Protein AF-A0A7J4QS09-F1 (afdb_monomer)

Mean predicted aligned error: 9.13 Å

Secondary structure (DSSP, 8-state):
--GGGT----------SS----EEEETTEEEEE-TTS-EEEEE-TT-----S--HHHHHHHHHHHT-PPBTTTBSTTS-GGGGT-TTT--TTSSP-TTHHHHHHHHHTT---EEEEEEETTT--TTTEEEE-SSEEEEEEE-

Structure (mmCIF, N/CA/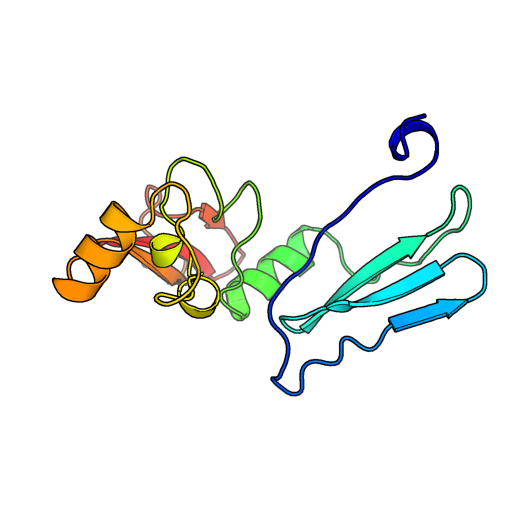C/O backbone):
data_AF-A0A7J4QS09-F1
#
_entry.id   AF-A0A7J4QS09-F1
#
loop_
_atom_site.group_PDB
_atom_site.id
_atom_site.type_symbol
_atom_site.label_atom_id
_atom_site.label_alt_id
_atom_site.label_comp_id
_atom_site.label_asym_id
_atom_site.label_entity_id
_atom_site.label_seq_id
_atom_site.pdbx_PDB_ins_code
_atom_site.Cartn_x
_atom_site.Cartn_y
_atom_site.Cartn_z
_atom_site.occupancy
_atom_site.B_iso_or_equiv
_atom_site.auth_seq_id
_atom_site.auth_comp_id
_atom_site.auth_asym_id
_atom_site.auth_atom_id
_atom_site.pdbx_PDB_model_num
ATOM 1 N N . MET A 1 1 ? 29.506 -13.198 -5.470 1.00 49.03 1 MET A N 1
ATOM 2 C CA . MET A 1 1 ? 29.281 -12.235 -6.564 1.00 49.03 1 MET A CA 1
ATOM 3 C C . MET A 1 1 ? 27.897 -11.675 -6.320 1.00 49.03 1 MET A C 1
ATOM 5 O O . MET A 1 1 ? 26.957 -12.456 -6.298 1.00 49.03 1 MET A O 1
ATOM 9 N N . ASP A 1 2 ? 27.811 -10.403 -5.952 1.00 48.72 2 ASP A N 1
ATOM 10 C CA . ASP A 1 2 ? 26.577 -9.783 -5.465 1.00 48.72 2 ASP A CA 1
ATOM 11 C C . ASP A 1 2 ? 25.901 -9.038 -6.619 1.00 48.72 2 ASP A C 1
ATOM 13 O O . ASP A 1 2 ? 26.536 -8.220 -7.285 1.00 48.72 2 ASP A O 1
ATOM 17 N N . ALA A 1 3 ? 24.632 -9.347 -6.880 1.00 46.09 3 ALA A N 1
ATOM 18 C CA . ALA A 1 3 ? 23.894 -8.762 -7.990 1.00 46.09 3 ALA A CA 1
ATOM 19 C C . ALA A 1 3 ? 23.640 -7.252 -7.806 1.00 46.09 3 ALA A C 1
ATOM 21 O O . ALA A 1 3 ? 23.460 -6.557 -8.807 1.00 46.09 3 ALA A O 1
ATOM 22 N N . THR A 1 4 ? 23.705 -6.730 -6.574 1.00 51.53 4 THR A N 1
ATOM 23 C CA . THR A 1 4 ? 23.575 -5.290 -6.271 1.00 51.53 4 THR A CA 1
ATOM 24 C C . THR A 1 4 ? 24.753 -4.448 -6.765 1.00 51.53 4 THR A C 1
ATOM 26 O O . THR A 1 4 ? 24.612 -3.246 -6.958 1.00 51.53 4 THR A O 1
ATOM 29 N N . GLN A 1 5 ? 25.916 -5.051 -7.042 1.00 57.97 5 GLN A N 1
ATOM 30 C CA . GLN A 1 5 ? 27.084 -4.308 -7.542 1.00 57.97 5 GLN A CA 1
ATOM 31 C C . GLN A 1 5 ? 26.954 -3.878 -9.014 1.00 57.97 5 GLN A C 1
ATOM 33 O O . GLN A 1 5 ? 27.754 -3.070 -9.490 1.00 57.97 5 GLN A O 1
ATOM 38 N N . SER A 1 6 ? 25.944 -4.396 -9.721 1.00 50.19 6 SER A N 1
ATOM 39 C CA . SER A 1 6 ? 25.704 -4.122 -11.143 1.00 50.19 6 SER A CA 1
ATOM 40 C C . SER A 1 6 ? 24.246 -3.784 -11.478 1.00 50.19 6 SER A C 1
ATOM 42 O O . SER A 1 6 ? 23.987 -3.393 -12.613 1.00 50.19 6 SER A O 1
ATOM 44 N N . ASN A 1 7 ? 23.308 -3.937 -10.534 1.00 44.69 7 ASN A N 1
ATOM 45 C CA . ASN A 1 7 ? 21.868 -3.773 -10.750 1.00 44.69 7 ASN A CA 1
ATOM 46 C C . ASN A 1 7 ? 21.203 -3.159 -9.509 1.00 44.69 7 ASN A C 1
ATOM 48 O O . ASN A 1 7 ? 21.517 -3.557 -8.387 1.00 44.69 7 ASN A O 1
ATOM 52 N N . ASP A 1 8 ? 20.233 -2.273 -9.721 1.00 39.66 8 ASP A N 1
ATOM 53 C CA . ASP A 1 8 ? 19.364 -1.738 -8.670 1.00 39.66 8 ASP A CA 1
ATOM 54 C C . ASP A 1 8 ? 18.063 -2.566 -8.567 1.00 39.66 8 ASP A C 1
ATOM 56 O O . ASP A 1 8 ? 17.572 -3.092 -9.568 1.00 39.66 8 ASP A O 1
ATOM 60 N N . PHE A 1 9 ? 17.509 -2.713 -7.356 1.00 39.94 9 PHE A N 1
ATOM 61 C CA . PHE A 1 9 ? 16.389 -3.623 -7.055 1.00 39.94 9 PHE A CA 1
ATOM 62 C C . PHE A 1 9 ? 15.153 -2.888 -6.513 1.00 39.94 9 PHE A C 1
ATOM 64 O O . PHE A 1 9 ? 15.267 -2.070 -5.600 1.00 39.94 9 PHE A O 1
ATOM 71 N N . TYR A 1 10 ? 13.964 -3.251 -7.010 1.00 42.16 10 TYR A N 1
ATOM 72 C CA . TYR A 1 10 ? 12.663 -2.652 -6.658 1.00 42.16 10 TYR A CA 1
ATOM 73 C C . TYR A 1 10 ? 11.558 -3.745 -6.552 1.00 42.16 10 TYR A C 1
ATOM 75 O O . TYR A 1 10 ? 11.767 -4.862 -7.021 1.00 42.16 10 TYR A O 1
ATOM 83 N N . VAL A 1 11 ? 10.410 -3.479 -5.894 1.00 34.88 11 VAL A N 1
ATOM 84 C CA . VAL A 1 11 ? 9.369 -4.490 -5.522 1.00 34.88 11 VAL A CA 1
ATOM 85 C C . VAL A 1 11 ? 7.929 -3.999 -5.810 1.00 34.88 11 VAL A C 1
ATOM 87 O O . VAL A 1 11 ? 7.671 -2.805 -5.668 1.00 34.88 11 VAL A O 1
ATOM 90 N N . GLY A 1 12 ? 6.986 -4.902 -6.164 1.00 40.81 12 GLY A N 1
ATOM 91 C CA . GLY A 1 12 ? 5.545 -4.598 -6.337 1.00 40.81 12 GLY A CA 1
ATOM 92 C C . GLY A 1 12 ? 4.532 -5.753 -6.075 1.00 40.81 12 GLY A C 1
ATOM 93 O O . GLY A 1 12 ? 4.963 -6.903 -6.007 1.00 40.81 12 GLY A O 1
ATOM 94 N N . PHE A 1 13 ? 3.227 -5.455 -5.869 1.00 34.62 13 PHE A N 1
ATOM 95 C CA . PHE A 1 13 ? 2.127 -6.319 -5.312 1.00 34.62 13 PHE A CA 1
ATOM 96 C C . PHE A 1 13 ? 0.709 -6.070 -5.963 1.00 34.62 13 PHE A C 1
ATOM 98 O O . PHE A 1 13 ? 0.725 -5.156 -6.762 1.00 34.62 13 PHE A O 1
ATOM 105 N N . ASN A 1 14 ? -0.351 -6.935 -5.715 1.00 32.25 14 ASN A N 1
ATOM 106 C CA . ASN A 1 14 ? -1.867 -7.186 -5.985 1.00 32.25 14 ASN A CA 1
ATOM 107 C C . ASN A 1 14 ? -2.786 -7.215 -7.331 1.00 32.25 14 ASN A C 1
ATOM 109 O O . ASN A 1 14 ? -3.771 -6.485 -7.366 1.00 32.25 14 ASN A O 1
ATOM 113 N N . HIS A 1 15 ? -2.623 -8.060 -8.400 1.00 40.09 15 HIS A N 1
ATOM 114 C CA . HIS A 1 15 ? -3.357 -8.122 -9.723 1.00 40.09 15 HIS A CA 1
ATOM 115 C C . HIS A 1 15 ? -4.838 -8.525 -9.643 1.00 40.09 15 HIS A C 1
ATOM 117 O O . HIS A 1 15 ? -5.269 -9.241 -8.740 1.00 40.09 15 HIS A O 1
ATOM 123 N N . GLY A 1 16 ? -5.587 -8.201 -10.709 1.00 39.16 16 GLY A N 1
ATOM 124 C CA . GLY A 1 16 ? -6.764 -8.983 -11.088 1.00 39.16 16 GLY A CA 1
ATOM 125 C C . GLY A 1 16 ? -6.390 -10.463 -11.254 1.00 39.16 16 GLY A C 1
ATOM 126 O O . GLY A 1 16 ? -5.464 -10.802 -11.988 1.00 39.16 16 GLY A O 1
ATOM 127 N N . ASN A 1 17 ? -7.088 -11.345 -10.535 1.00 47.62 17 ASN A N 1
ATOM 128 C CA . ASN A 1 17 ? -6.716 -12.754 -10.389 1.00 47.62 17 ASN A CA 1
ATOM 129 C C . ASN A 1 17 ? -7.020 -13.619 -11.630 1.00 47.62 17 ASN A C 1
ATOM 131 O O . ASN A 1 17 ? -7.925 -14.447 -11.608 1.00 47.62 17 ASN A O 1
ATOM 135 N N . GLU A 1 18 ? -6.173 -13.520 -12.648 1.00 47.00 18 GLU A N 1
ATOM 136 C CA . GLU A 1 18 ? -5.670 -14.682 -13.392 1.00 47.00 18 GLU A CA 1
ATOM 137 C C . GLU A 1 18 ? -4.146 -14.534 -13.401 1.00 47.00 18 GLU A C 1
ATOM 139 O O . GLU A 1 18 ? -3.631 -13.709 -14.150 1.00 47.00 18 GLU A O 1
ATOM 144 N N . TYR A 1 19 ? -3.439 -15.228 -12.491 1.00 48.50 19 TYR A N 1
ATOM 145 C CA . TYR A 1 19 ? -2.051 -14.930 -12.077 1.00 48.50 19 TYR A CA 1
ATOM 146 C C . TYR A 1 19 ? -1.018 -14.923 -13.222 1.00 48.50 19 TYR A C 1
ATOM 148 O O . TYR A 1 19 ? -0.220 -15.844 -13.390 1.00 48.50 19 TYR A O 1
ATOM 156 N N . THR A 1 20 ? -0.994 -13.818 -13.958 1.00 50.22 20 THR A N 1
ATOM 157 C CA . THR A 1 20 ? -0.149 -13.583 -15.123 1.00 50.22 20 THR A CA 1
ATOM 158 C C . THR A 1 20 ? 0.232 -12.112 -15.111 1.00 50.22 20 THR A C 1
ATOM 160 O O . THR A 1 20 ? -0.425 -11.269 -15.713 1.00 50.22 20 THR A O 1
ATOM 163 N N . ALA A 1 21 ? 1.305 -11.795 -14.386 1.00 52.72 21 ALA A N 1
ATOM 164 C CA . ALA A 1 21 ? 1.983 -10.526 -14.584 1.00 52.72 21 ALA A CA 1
ATOM 165 C C . ALA A 1 21 ? 2.487 -10.488 -16.027 1.00 52.72 21 ALA A C 1
ATOM 167 O O . ALA A 1 21 ? 3.394 -11.245 -16.384 1.00 52.72 21 ALA A O 1
ATOM 168 N N . THR A 1 22 ? 1.881 -9.651 -16.869 1.00 58.81 22 THR A N 1
ATOM 169 C CA . THR A 1 22 ? 2.412 -9.404 -18.205 1.00 58.81 22 THR A CA 1
ATOM 170 C C . THR A 1 22 ? 3.728 -8.672 -18.039 1.00 58.81 22 THR A C 1
ATOM 172 O O . THR A 1 22 ? 3.755 -7.536 -17.566 1.00 58.81 22 THR A O 1
ATOM 175 N N . TYR A 1 23 ? 4.820 -9.339 -18.404 1.00 68.62 23 TYR A N 1
ATOM 176 C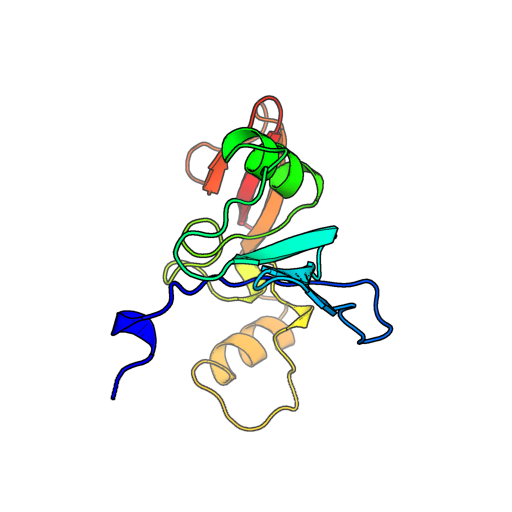 CA . TYR A 1 23 ? 6.117 -8.697 -18.493 1.00 68.62 23 TYR A CA 1
ATOM 177 C C . TYR A 1 23 ? 6.561 -8.612 -19.950 1.00 68.62 23 TYR A C 1
ATOM 179 O O . TYR A 1 23 ? 6.443 -9.574 -20.711 1.00 68.62 23 TYR A O 1
ATOM 187 N N . SER A 1 24 ? 7.091 -7.459 -20.332 1.00 75.62 24 SER A N 1
ATOM 188 C CA . SER A 1 24 ? 7.842 -7.276 -21.568 1.00 75.62 24 SER A CA 1
ATOM 189 C C . SER A 1 24 ? 9.295 -6.985 -21.212 1.00 75.62 24 SER A C 1
ATOM 191 O O . SER A 1 24 ? 9.584 -6.369 -20.186 1.00 75.62 24 SER A O 1
ATOM 193 N N . SER A 1 25 ? 10.229 -7.468 -22.030 1.00 79.75 25 SER A N 1
ATOM 194 C CA . SER A 1 25 ? 11.648 -7.151 -21.886 1.00 79.75 25 SER A CA 1
ATOM 195 C C . SER A 1 25 ? 12.216 -6.835 -23.261 1.00 79.75 25 SER A C 1
ATOM 197 O O . SER A 1 25 ? 12.314 -7.716 -24.114 1.00 79.75 25 SER A O 1
ATOM 199 N N . GLU A 1 26 ? 12.535 -5.566 -23.495 1.00 80.62 26 GLU A N 1
ATOM 200 C CA . GLU A 1 26 ? 13.022 -5.066 -24.779 1.00 80.62 26 GLU A CA 1
ATOM 201 C C . GLU A 1 26 ? 14.050 -3.950 -24.554 1.00 80.62 26 GLU A C 1
ATOM 203 O O . GLU A 1 26 ? 13.908 -3.133 -23.647 1.00 80.62 26 GLU A O 1
ATOM 208 N N . ASN A 1 27 ? 15.114 -3.912 -25.364 1.00 83.94 27 ASN A N 1
ATOM 209 C CA . ASN A 1 27 ? 16.142 -2.858 -25.337 1.00 83.94 27 ASN A CA 1
ATOM 210 C C . ASN A 1 27 ? 16.739 -2.570 -23.936 1.00 83.94 27 ASN A C 1
ATOM 212 O O . ASN A 1 27 ? 17.124 -1.445 -23.616 1.00 83.94 27 ASN A O 1
ATOM 216 N N . GLY A 1 28 ? 16.830 -3.604 -23.092 1.00 81.44 28 GLY A N 1
ATOM 217 C CA . GLY A 1 28 ? 17.357 -3.509 -21.727 1.00 81.44 28 GLY A CA 1
ATOM 218 C C . GLY A 1 28 ? 16.378 -2.946 -20.692 1.00 81.44 28 GLY A C 1
ATOM 219 O O . GLY A 1 28 ? 16.799 -2.693 -19.563 1.00 81.44 28 GLY A O 1
ATOM 220 N N . ILE A 1 29 ? 15.105 -2.756 -21.043 1.00 80.31 29 ILE A N 1
ATOM 221 C CA . ILE A 1 29 ? 14.015 -2.358 -20.144 1.00 80.31 29 ILE A CA 1
ATOM 222 C C . ILE A 1 29 ? 13.120 -3.576 -19.933 1.00 80.31 29 ILE A C 1
ATOM 224 O O . ILE A 1 29 ? 12.654 -4.168 -20.902 1.00 80.31 29 ILE A O 1
ATOM 228 N N . THR A 1 30 ? 12.859 -3.937 -18.679 1.00 83.69 30 THR A N 1
ATOM 229 C CA . THR A 1 30 ? 11.831 -4.916 -18.314 1.00 83.69 30 THR A CA 1
ATOM 230 C C . THR A 1 30 ? 10.697 -4.195 -17.606 1.00 83.69 30 THR A C 1
ATOM 232 O O . THR A 1 30 ? 10.912 -3.627 -16.536 1.00 83.69 30 THR A O 1
ATOM 235 N N . ILE A 1 31 ? 9.506 -4.213 -18.196 1.00 79.81 31 ILE A N 1
ATOM 236 C CA . ILE A 1 31 ? 8.276 -3.723 -17.572 1.00 79.81 31 ILE A CA 1
ATOM 237 C C . ILE A 1 31 ? 7.523 -4.959 -17.115 1.00 79.81 31 ILE A C 1
ATOM 239 O O . ILE A 1 31 ? 7.108 -5.756 -17.948 1.00 79.81 31 ILE A O 1
ATOM 243 N N . GLY A 1 32 ? 7.373 -5.140 -15.810 1.00 79.50 32 GLY A N 1
ATOM 244 C CA . GLY A 1 32 ? 6.370 -6.035 -15.257 1.00 79.50 32 GLY A CA 1
ATOM 245 C C . GLY A 1 32 ? 5.178 -5.192 -14.853 1.00 79.50 32 GLY A C 1
ATOM 246 O O . GLY A 1 32 ? 5.273 -4.475 -13.851 1.00 79.50 32 GLY A O 1
ATOM 247 N N . SER A 1 33 ? 4.067 -5.288 -15.587 1.00 74.50 33 SER A N 1
ATOM 248 C CA . SER A 1 33 ? 2.801 -4.792 -15.060 1.00 74.50 33 SER A CA 1
ATOM 249 C C . SER A 1 33 ? 2.603 -5.476 -13.714 1.00 74.50 33 SER A C 1
ATOM 251 O O . SER A 1 33 ? 2.804 -6.688 -13.560 1.00 74.50 33 SER A O 1
ATOM 253 N N . SER A 1 34 ? 2.411 -4.641 -12.708 1.00 69.56 34 SER A N 1
ATOM 254 C CA . SER A 1 34 ? 2.347 -5.034 -11.325 1.00 69.56 34 SER A CA 1
ATOM 255 C C . SER A 1 34 ? 0.917 -4.962 -10.868 1.00 69.56 34 SER A C 1
ATOM 257 O O . SER A 1 34 ? -0.041 -4.679 -11.587 1.00 69.56 34 SER A O 1
ATOM 259 N N . ILE A 1 35 ? 0.807 -5.336 -9.621 1.00 67.06 35 ILE A N 1
ATOM 260 C CA . ILE A 1 35 ? -0.179 -6.306 -9.302 1.00 67.06 35 ILE A CA 1
ATOM 261 C C . ILE A 1 35 ? -1.415 -5.395 -8.939 1.00 67.06 35 ILE A C 1
ATOM 263 O O . ILE A 1 35 ? -2.362 -5.375 -9.709 1.00 67.06 35 ILE A O 1
ATOM 267 N N . ASP A 1 36 ? -1.373 -4.402 -8.045 1.00 65.00 36 ASP A N 1
ATOM 268 C CA . ASP A 1 36 ? -2.432 -3.435 -7.693 1.00 65.00 36 ASP A CA 1
ATOM 269 C C . ASP A 1 36 ? -2.844 -2.457 -8.824 1.00 65.00 36 ASP A C 1
ATOM 271 O O . ASP A 1 36 ? -3.619 -1.535 -8.578 1.00 65.00 36 ASP A O 1
ATOM 275 N N . GLY A 1 37 ? -2.325 -2.586 -10.049 1.00 68.94 37 GLY A N 1
ATOM 276 C CA . GLY A 1 37 ? -2.553 -1.625 -11.138 1.00 68.94 37 GLY A CA 1
ATOM 277 C C . GLY A 1 37 ? -1.482 -0.534 -11.253 1.00 68.94 37 GLY A C 1
ATOM 278 O O . GLY A 1 37 ? -1.738 0.523 -11.825 1.00 68.94 37 GLY A O 1
ATOM 279 N N . TYR A 1 38 ? -0.282 -0.791 -10.731 1.00 73.50 38 TYR A N 1
ATOM 280 C CA . TYR A 1 38 ? 0.940 -0.046 -11.061 1.00 73.50 38 TYR A CA 1
ATOM 281 C C . TYR A 1 38 ? 1.915 -0.941 -11.826 1.00 73.50 38 TYR A C 1
ATOM 283 O O . TYR A 1 38 ? 1.668 -2.128 -11.965 1.00 73.50 38 TYR A O 1
ATOM 291 N N . GLU A 1 39 ? 3.040 -0.414 -12.306 1.00 76.12 39 GLU A N 1
ATOM 292 C CA . GLU A 1 39 ? 4.055 -1.209 -13.009 1.00 76.12 39 GLU A CA 1
ATOM 293 C C . GLU A 1 39 ? 5.407 -1.141 -12.298 1.00 76.12 39 GLU A C 1
ATOM 295 O O . GLU A 1 39 ? 5.782 -0.111 -11.734 1.00 76.12 39 GLU A O 1
ATOM 300 N N . MET A 1 40 ? 6.158 -2.240 -12.334 1.00 78.19 40 MET A N 1
ATOM 301 C CA . MET A 1 40 ? 7.576 -2.246 -11.994 1.00 78.19 40 MET A CA 1
ATOM 302 C C . MET A 1 40 ? 8.381 -2.149 -13.283 1.00 78.19 40 MET A C 1
ATOM 304 O O . MET A 1 40 ? 8.325 -3.051 -14.117 1.00 78.19 40 MET A O 1
ATOM 308 N N . ILE A 1 41 ? 9.180 -1.092 -13.413 1.00 78.62 41 ILE A N 1
ATOM 309 C CA . ILE A 1 41 ? 10.088 -0.926 -14.545 1.00 78.62 41 ILE A CA 1
ATOM 310 C C . ILE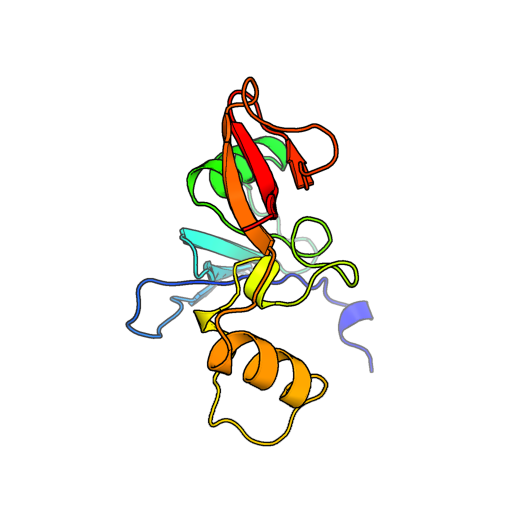 A 1 41 ? 11.531 -1.053 -14.059 1.00 78.62 41 ILE A C 1
ATOM 312 O O . ILE A 1 41 ? 11.982 -0.283 -13.213 1.00 78.62 41 ILE A O 1
ATOM 316 N N . VAL A 1 42 ? 12.256 -2.023 -14.611 1.00 83.00 42 VAL A N 1
ATOM 317 C CA . VAL A 1 42 ? 13.677 -2.270 -14.347 1.00 83.00 42 VAL A CA 1
ATOM 318 C C . VAL A 1 42 ? 14.454 -1.975 -15.623 1.00 83.00 42 VAL A C 1
ATOM 320 O O . VAL A 1 42 ? 14.295 -2.668 -16.627 1.00 83.00 42 VAL A O 1
ATOM 323 N N . ALA A 1 43 ? 15.292 -0.941 -15.595 1.00 82.19 43 ALA A N 1
ATOM 324 C CA . ALA A 1 43 ? 16.108 -0.530 -16.733 1.00 82.19 43 ALA A CA 1
ATOM 325 C C . ALA A 1 43 ? 17.584 -0.879 -16.511 1.00 82.19 43 ALA A C 1
ATOM 327 O O . ALA A 1 43 ? 18.126 -0.710 -15.419 1.00 82.19 43 ALA A O 1
ATOM 328 N N . SER A 1 44 ? 18.245 -1.340 -17.570 1.00 84.19 44 SER A N 1
ATOM 329 C CA . SER A 1 44 ? 19.688 -1.576 -17.580 1.00 84.19 44 SER A CA 1
ATOM 330 C C . SER A 1 44 ? 20.451 -0.270 -17.350 1.00 84.19 44 SER A C 1
ATOM 332 O O . SER A 1 44 ? 20.029 0.799 -17.789 1.00 84.19 44 SER A O 1
ATOM 334 N N . LYS A 1 45 ? 21.604 -0.344 -16.678 1.00 81.50 45 LYS A N 1
ATOM 335 C CA . LYS A 1 45 ? 22.415 0.833 -16.340 1.00 81.50 45 LYS A CA 1
ATOM 336 C C . LYS A 1 45 ? 22.748 1.674 -17.582 1.00 81.50 45 LYS A C 1
ATOM 338 O O . LYS A 1 45 ? 23.432 1.205 -18.485 1.00 81.50 45 LYS A O 1
ATOM 343 N N . GLY A 1 46 ? 22.312 2.935 -17.581 1.00 81.06 46 GLY A N 1
ATOM 344 C CA . GLY A 1 46 ? 22.486 3.873 -18.699 1.00 81.06 46 GLY A CA 1
ATOM 345 C C . GLY A 1 46 ? 21.292 3.958 -19.658 1.00 81.06 46 GLY A C 1
ATOM 346 O O . GLY A 1 46 ? 21.250 4.876 -20.473 1.00 81.06 46 GLY A O 1
ATOM 347 N N . THR A 1 47 ? 20.302 3.072 -19.534 1.00 81.00 47 THR A N 1
ATOM 348 C CA . THR A 1 47 ? 19.030 3.149 -20.261 1.00 81.00 47 THR A CA 1
ATOM 349 C C . THR A 1 47 ? 18.051 4.040 -19.499 1.00 81.00 47 THR A C 1
ATOM 351 O O . THR A 1 47 ? 17.765 3.799 -18.327 1.00 81.00 47 THR A O 1
ATOM 354 N N . SER A 1 48 ? 17.521 5.076 -20.150 1.00 73.12 48 SER A N 1
ATOM 355 C CA . SER A 1 48 ? 16.523 5.971 -19.563 1.00 73.12 48 SER A CA 1
ATOM 356 C C . SER A 1 48 ? 15.099 5.526 -19.893 1.00 73.12 48 SER A C 1
ATOM 358 O O . SER A 1 48 ? 14.744 5.307 -21.049 1.00 73.12 48 SER A O 1
ATOM 360 N N . VAL A 1 49 ? 14.259 5.454 -18.862 1.00 72.06 49 VAL A N 1
ATOM 361 C CA . VAL A 1 49 ? 12.803 5.319 -18.984 1.00 72.06 49 VAL A CA 1
ATOM 362 C C . VAL A 1 49 ? 12.182 6.649 -18.583 1.00 72.06 49 VAL A C 1
ATOM 364 O O . VAL A 1 49 ? 12.558 7.232 -17.564 1.00 72.06 49 VAL A O 1
ATOM 367 N N . LYS A 1 50 ? 11.221 7.138 -19.368 1.00 69.00 50 LYS A N 1
ATOM 368 C CA . LYS A 1 50 ? 10.398 8.279 -18.968 1.00 69.00 50 LYS A CA 1
ATOM 369 C C . LYS A 1 50 ? 9.328 7.779 -17.998 1.00 69.00 50 LYS A C 1
ATOM 371 O O . LYS A 1 50 ? 8.360 7.169 -18.427 1.00 69.00 50 LYS A O 1
ATOM 376 N N . ALA A 1 51 ? 9.519 8.016 -16.703 1.00 66.00 51 ALA A N 1
ATOM 377 C CA . ALA A 1 51 ? 8.460 7.818 -15.720 1.00 66.00 51 ALA A CA 1
ATOM 378 C C . ALA A 1 51 ? 7.423 8.944 -15.860 1.00 66.00 51 ALA A C 1
ATOM 380 O O . ALA A 1 51 ? 7.790 10.121 -15.872 1.00 66.00 51 ALA A O 1
ATOM 381 N N . ASP A 1 52 ? 6.143 8.591 -15.969 1.00 63.91 52 ASP A N 1
ATOM 382 C CA . ASP A 1 52 ? 5.060 9.565 -16.173 1.00 63.91 52 ASP A CA 1
ATOM 383 C C . ASP A 1 52 ? 4.501 10.162 -14.868 1.00 63.91 52 ASP A C 1
ATOM 385 O O . ASP A 1 52 ? 3.694 11.087 -14.917 1.00 63.91 52 ASP A O 1
ATOM 389 N N . ALA A 1 53 ? 4.950 9.672 -13.707 1.00 70.06 53 ALA A N 1
ATOM 390 C CA . ALA A 1 53 ? 4.480 10.079 -12.384 1.00 70.06 53 ALA A CA 1
ATOM 391 C C . ALA A 1 53 ? 5.640 10.271 -11.393 1.00 70.06 53 ALA A C 1
ATOM 393 O O . ALA A 1 53 ? 6.657 9.574 -11.457 1.00 70.06 53 ALA A O 1
ATOM 394 N N . ASN A 1 54 ? 5.473 11.197 -10.446 1.00 80.06 54 ASN A N 1
ATOM 395 C CA . ASN A 1 54 ? 6.379 11.385 -9.311 1.00 80.06 54 ASN A CA 1
ATOM 396 C C . ASN A 1 54 ? 5.851 10.697 -8.032 1.00 80.06 54 ASN A C 1
ATOM 398 O O . ASN A 1 54 ? 4.762 10.124 -8.003 1.00 80.06 54 ASN A O 1
ATOM 402 N N . TRP A 1 55 ? 6.631 10.748 -6.948 1.00 83.31 55 TRP A N 1
ATOM 403 C CA . TRP A 1 55 ? 6.308 10.024 -5.713 1.00 83.31 55 TRP A CA 1
ATOM 404 C C . TRP A 1 55 ? 5.050 10.537 -4.989 1.00 83.31 55 TRP A C 1
ATOM 406 O O . TRP A 1 55 ? 4.378 9.756 -4.319 1.00 83.31 55 TRP A O 1
ATOM 416 N N . ASN A 1 56 ? 4.678 11.809 -5.157 1.00 88.06 56 ASN A N 1
ATOM 417 C CA . ASN A 1 56 ? 3.412 12.333 -4.640 1.00 88.06 56 ASN A CA 1
ATOM 418 C C . ASN A 1 56 ? 2.226 11.807 -5.454 1.00 88.06 56 ASN A C 1
ATOM 420 O O . ASN A 1 56 ? 1.275 11.314 -4.857 1.00 88.06 56 ASN A O 1
ATOM 424 N N . ASP A 1 57 ? 2.308 11.834 -6.787 1.00 86.69 57 ASP A N 1
ATOM 425 C CA . ASP A 1 57 ? 1.243 11.339 -7.674 1.00 86.69 57 ASP A CA 1
ATOM 426 C C . ASP A 1 57 ? 0.944 9.857 -7.385 1.00 86.69 57 ASP A C 1
ATOM 428 O O . ASP A 1 57 ? -0.212 9.447 -7.262 1.00 86.69 57 ASP A O 1
ATOM 432 N N . PHE A 1 58 ? 2.000 9.062 -7.182 1.00 87.50 58 PHE A N 1
ATOM 433 C CA . PHE A 1 58 ? 1.878 7.666 -6.775 1.00 87.50 58 PHE A CA 1
ATOM 434 C C . PHE A 1 58 ? 1.264 7.503 -5.376 1.00 87.50 58 PHE A C 1
ATOM 436 O O . PHE A 1 58 ? 0.452 6.606 -5.166 1.00 87.50 58 PHE A O 1
ATOM 443 N N . ASN A 1 59 ? 1.606 8.365 -4.414 1.00 94.06 59 ASN A N 1
ATOM 444 C CA . ASN A 1 59 ? 1.002 8.323 -3.080 1.00 94.06 59 ASN A CA 1
ATOM 445 C C . ASN A 1 59 ? -0.492 8.679 -3.109 1.00 94.06 59 ASN A C 1
ATOM 447 O O . ASN A 1 59 ? -1.269 7.973 -2.470 1.00 94.06 59 ASN A O 1
ATOM 451 N N . GLU A 1 60 ? -0.918 9.692 -3.871 1.00 94.25 60 GLU A N 1
ATOM 452 C CA . GLU A 1 60 ? -2.346 9.997 -4.074 1.00 94.25 60 GLU A CA 1
ATOM 453 C C . GLU A 1 60 ? -3.084 8.790 -4.675 1.00 94.25 60 GLU A C 1
ATOM 455 O O . GLU A 1 60 ? -4.142 8.389 -4.17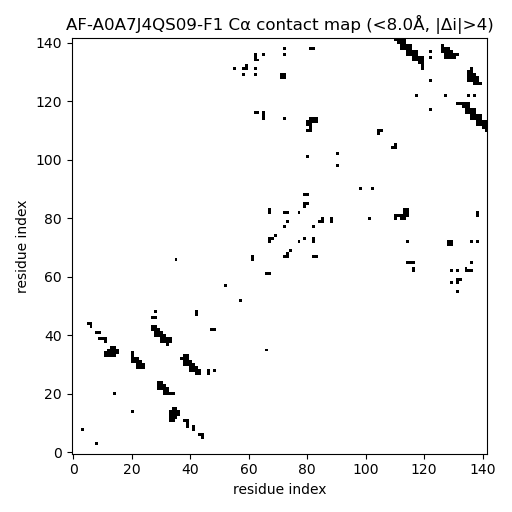9 1.00 94.25 60 GLU A O 1
ATOM 460 N N . TRP A 1 61 ? -2.492 8.146 -5.687 1.00 92.81 61 TRP A N 1
ATOM 461 C CA . TRP A 1 61 ? -3.040 6.926 -6.276 1.00 92.81 61 TRP A CA 1
ATOM 462 C C . TRP A 1 61 ? -3.148 5.786 -5.249 1.00 92.81 61 TRP A C 1
ATOM 464 O O . TRP A 1 61 ? -4.242 5.244 -5.065 1.00 92.81 61 TRP A O 1
ATOM 474 N N . ARG A 1 62 ? -2.080 5.479 -4.495 1.00 93.75 62 ARG A N 1
ATOM 475 C CA . ARG A 1 62 ? -2.098 4.447 -3.439 1.00 93.75 62 ARG A CA 1
ATOM 476 C C . ARG A 1 62 ? -3.157 4.714 -2.377 1.00 93.75 62 ARG A C 1
ATOM 478 O O . ARG A 1 62 ? -3.809 3.779 -1.922 1.00 93.75 62 ARG A O 1
ATOM 485 N N . ILE A 1 63 ? -3.331 5.972 -1.975 1.00 96.62 63 ILE A N 1
ATOM 486 C CA . ILE A 1 63 ? -4.361 6.380 -1.013 1.00 96.62 63 ILE A CA 1
ATOM 487 C C . ILE A 1 63 ? -5.754 6.108 -1.594 1.00 96.62 63 ILE A C 1
ATOM 489 O O . ILE A 1 63 ? -6.599 5.557 -0.891 1.00 96.62 63 ILE A O 1
ATOM 493 N N . SER A 1 64 ? -5.992 6.411 -2.875 1.00 92.88 64 SER A N 1
ATOM 494 C CA . SER A 1 64 ? -7.278 6.125 -3.531 1.00 92.88 64 SER A CA 1
ATOM 495 C C . SER A 1 64 ? -7.599 4.626 -3.631 1.00 92.88 64 SER A C 1
ATOM 497 O O . SER A 1 64 ? -8.762 4.250 -3.518 1.00 92.88 64 SER A O 1
ATOM 499 N N . GLN A 1 65 ? -6.577 3.776 -3.797 1.00 91.19 65 GLN A N 1
ATOM 500 C CA . GLN A 1 65 ? -6.716 2.322 -3.965 1.00 91.19 65 GLN A CA 1
ATOM 501 C C . GLN A 1 65 ? -6.508 1.516 -2.661 1.00 91.19 65 GLN A C 1
ATOM 503 O O . GLN A 1 65 ? -6.638 0.297 -2.661 1.00 91.19 65 GLN A O 1
ATOM 508 N N . CYS A 1 66 ? -6.216 2.175 -1.532 1.00 94.12 66 CYS A N 1
ATOM 509 C CA . CYS A 1 66 ? -5.892 1.551 -0.238 1.00 94.12 66 CYS A CA 1
ATOM 510 C C . CYS A 1 66 ? -4.623 0.654 -0.245 1.00 94.12 66 CYS A C 1
ATOM 512 O O . CYS A 1 66 ? -4.566 -0.373 0.432 1.00 94.12 66 CYS A O 1
ATOM 514 N N . VAL A 1 67 ? -3.590 1.043 -1.004 1.00 92.12 67 VAL A N 1
ATOM 515 C CA . VAL A 1 67 ? -2.403 0.216 -1.310 1.00 92.12 67 VAL A CA 1
ATOM 516 C C . VAL A 1 67 ? -1.251 0.464 -0.308 1.00 92.12 67 VAL A C 1
ATOM 518 O O . VAL A 1 67 ? -0.677 1.563 -0.288 1.00 92.12 67 VAL A O 1
ATOM 521 N N . PRO A 1 68 ? -0.870 -0.526 0.528 1.00 94.94 68 PRO A N 1
ATOM 522 C CA . PRO A 1 68 ? 0.119 -0.363 1.602 1.00 94.94 68 PRO A CA 1
ATOM 523 C C . PRO A 1 68 ? 1.568 -0.429 1.106 1.00 94.94 68 PRO A C 1
ATOM 525 O O . PRO A 1 68 ? 1.949 -1.416 0.493 1.00 94.94 68 PRO A O 1
ATOM 528 N N . TRP A 1 69 ? 2.430 0.542 1.428 1.00 94.50 69 TRP A N 1
ATOM 529 C CA . TRP A 1 69 ? 3.816 0.540 0.921 1.00 94.50 69 TRP A CA 1
ATOM 530 C C . TRP A 1 69 ? 4.882 0.097 1.951 1.00 94.50 69 TRP A C 1
ATOM 532 O O . TRP A 1 69 ? 4.785 0.450 3.136 1.00 94.50 69 TRP A O 1
ATOM 542 N N . PRO A 1 70 ? 5.942 -0.636 1.533 1.00 93.38 70 PRO A N 1
ATOM 543 C CA . PRO A 1 70 ? 7.136 -0.895 2.342 1.00 93.38 70 PRO A CA 1
ATOM 544 C C . PRO A 1 70 ? 7.744 0.373 2.950 1.00 93.38 70 PRO A C 1
ATOM 546 O O . PRO A 1 70 ? 8.030 1.346 2.255 1.00 93.38 70 PRO A O 1
ATOM 549 N N . GLY A 1 71 ? 7.945 0.373 4.269 1.00 94.38 71 GLY A N 1
ATOM 550 C CA . GLY A 1 71 ? 8.462 1.534 5.002 1.00 94.38 71 GLY A CA 1
ATOM 551 C C . GLY A 1 71 ? 7.415 2.598 5.360 1.00 94.38 71 GLY A C 1
ATOM 552 O O . GLY A 1 71 ? 7.740 3.496 6.133 1.00 94.38 71 GLY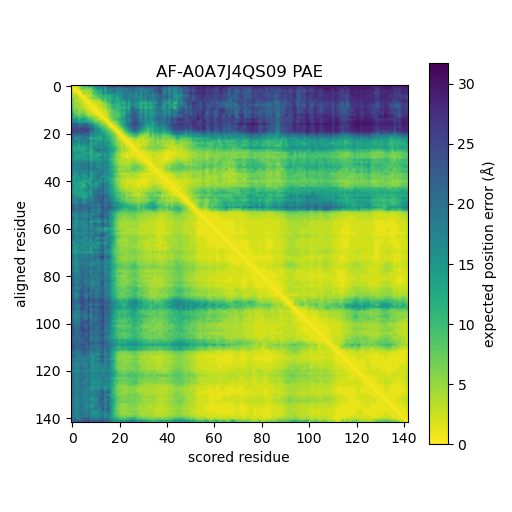 A O 1
ATOM 553 N N . GLN A 1 72 ? 6.177 2.481 4.863 1.00 95.75 72 GLN A N 1
ATOM 554 C CA . GLN A 1 72 ? 5.029 3.317 5.237 1.00 95.75 72 GLN A CA 1
ATOM 555 C C . GLN A 1 72 ? 4.043 2.498 6.089 1.00 95.75 72 GLN A C 1
ATOM 557 O O . GLN A 1 72 ? 4.181 2.419 7.310 1.00 95.75 72 GLN A O 1
ATOM 562 N N . GLU A 1 73 ? 3.0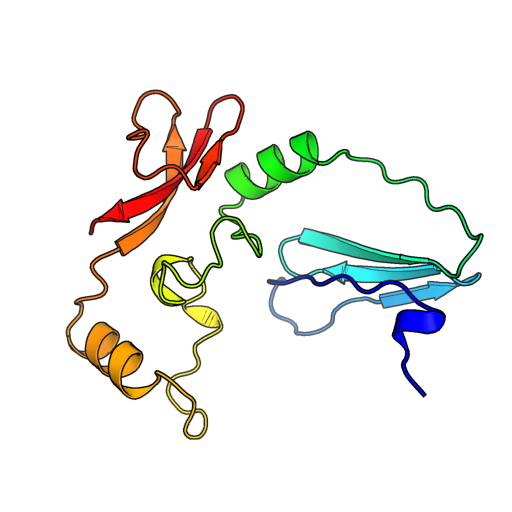82 1.825 5.454 1.00 97.38 73 GLU A N 1
ATOM 563 C CA . GLU A 1 73 ? 2.100 0.948 6.104 1.00 97.38 73 GLU A CA 1
ATOM 564 C C . GLU A 1 73 ? 2.703 -0.410 6.505 1.00 97.38 73 GLU A C 1
ATOM 566 O O . GLU A 1 73 ? 2.282 -1.020 7.492 1.00 97.38 73 GLU A O 1
ATOM 571 N N . ILE A 1 74 ? 3.693 -0.896 5.749 1.00 96.00 74 ILE A N 1
ATOM 572 C CA . ILE A 1 74 ? 4.359 -2.183 5.986 1.00 96.00 74 ILE A CA 1
ATOM 573 C C . ILE A 1 74 ? 5.666 -1.918 6.743 1.00 96.00 74 ILE A C 1
ATOM 575 O O . ILE A 1 74 ? 6.704 -1.603 6.155 1.00 96.00 74 ILE A O 1
ATOM 579 N N . THR A 1 75 ? 5.608 -2.026 8.073 1.00 94.88 75 THR A N 1
ATOM 580 C CA . THR A 1 75 ? 6.750 -1.839 8.985 1.00 94.88 75 THR A CA 1
ATOM 581 C C . THR A 1 75 ? 6.675 -2.814 10.162 1.00 94.88 75 THR A C 1
ATOM 583 O O . THR A 1 75 ? 5.625 -3.380 10.444 1.00 94.88 75 THR A O 1
ATOM 586 N N . GLN A 1 76 ? 7.762 -2.952 10.929 1.00 92.38 76 GLN A N 1
ATOM 587 C CA . GLN A 1 76 ? 7.791 -3.783 12.146 1.00 92.38 76 GLN A CA 1
ATOM 588 C C . GLN A 1 76 ? 6.812 -3.332 13.254 1.00 92.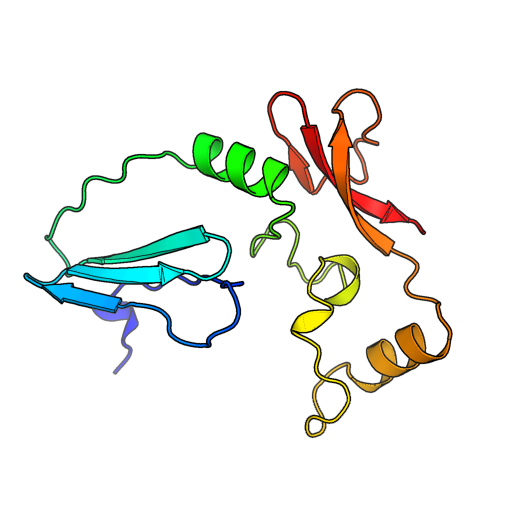38 76 GLN A C 1
ATOM 590 O O . GLN A 1 76 ? 6.618 -4.058 14.226 1.00 92.38 76 GLN A O 1
ATOM 595 N N . LYS A 1 77 ? 6.196 -2.144 13.140 1.00 93.00 77 LYS A N 1
ATOM 596 C CA . LYS A 1 77 ? 5.226 -1.622 14.122 1.00 93.00 77 LYS A CA 1
ATOM 597 C C . LYS A 1 77 ? 3.845 -2.273 14.007 1.00 93.00 77 LYS A C 1
ATOM 599 O O . LYS A 1 77 ? 3.047 -2.162 14.939 1.00 93.00 77 LYS A O 1
ATOM 604 N N . HIS A 1 78 ? 3.545 -2.916 12.880 1.00 92.69 78 HIS A N 1
ATOM 605 C CA . HIS A 1 78 ? 2.224 -3.450 12.558 1.00 92.69 78 HIS A CA 1
ATOM 606 C C . HIS A 1 78 ? 2.341 -4.888 12.050 1.00 92.69 78 HIS A C 1
ATOM 608 O O . HIS A 1 78 ? 3.297 -5.254 11.374 1.00 92.69 78 HIS A O 1
ATOM 614 N N . HIS A 1 79 ? 1.369 -5.729 12.395 1.00 92.94 79 HIS A N 1
ATOM 615 C CA . HIS A 1 79 ? 1.281 -7.080 11.844 1.00 92.94 79 HIS A CA 1
ATOM 616 C C . HIS A 1 79 ? 0.581 -7.047 10.479 1.00 92.94 79 HIS A C 1
ATOM 618 O O . HIS A 1 79 ? -0.293 -6.211 10.264 1.00 92.94 79 HIS A O 1
ATOM 624 N N . ALA A 1 80 ? 0.894 -8.002 9.597 1.00 92.88 80 ALA A N 1
ATOM 625 C CA . ALA A 1 80 ? 0.414 -8.053 8.208 1.00 92.88 80 ALA A CA 1
ATOM 626 C C . ALA A 1 80 ? -1.090 -7.738 8.036 1.00 92.88 80 ALA A C 1
ATOM 628 O O . ALA A 1 80 ? -1.454 -6.899 7.217 1.00 92.88 80 ALA A O 1
ATOM 629 N N . LEU A 1 81 ? -1.955 -8.325 8.876 1.00 93.81 81 LEU A N 1
ATOM 630 C CA . LEU A 1 81 ? -3.407 -8.086 8.831 1.00 93.81 81 LEU A CA 1
ATOM 631 C C . LEU A 1 81 ? -3.796 -6.611 9.083 1.00 93.81 81 LEU A C 1
ATOM 633 O O . LEU A 1 81 ? -4.734 -6.108 8.471 1.00 93.81 81 LEU A O 1
ATOM 637 N N . ALA A 1 82 ? -3.084 -5.903 9.970 1.00 95.56 82 ALA A N 1
ATOM 638 C CA . ALA A 1 82 ? -3.323 -4.482 10.238 1.00 95.56 82 ALA A CA 1
ATOM 639 C C . ALA A 1 82 ? -2.819 -3.579 9.103 1.00 95.56 82 ALA A C 1
ATOM 641 O O . ALA A 1 82 ? -3.362 -2.493 8.932 1.00 95.56 82 ALA A O 1
ATOM 642 N N . SER A 1 83 ? -1.840 -4.039 8.322 1.00 96.25 83 SER A N 1
ATOM 643 C CA . SER A 1 83 ? -1.330 -3.369 7.119 1.00 96.25 83 SER A CA 1
ATOM 644 C C . SER A 1 83 ? -2.103 -3.740 5.842 1.00 96.25 83 SER A C 1
ATOM 646 O O . SER A 1 83 ? -1.628 -3.447 4.755 1.00 96.25 83 SER A O 1
ATOM 648 N N . GLY A 1 84 ? -3.267 -4.396 5.946 1.00 93.12 84 GLY A N 1
ATOM 649 C CA . GLY A 1 84 ? -4.120 -4.745 4.798 1.00 93.12 84 GLY A CA 1
ATOM 650 C C . GLY A 1 84 ? -3.753 -6.041 4.060 1.00 93.12 84 GLY A C 1
ATOM 651 O O . GLY A 1 84 ? -4.507 -6.473 3.198 1.00 93.12 84 GLY A O 1
ATOM 652 N N . LEU A 1 85 ? -2.661 -6.713 4.433 1.00 92.50 85 LEU A N 1
ATOM 653 C CA . LEU A 1 85 ? -2.118 -7.895 3.743 1.00 92.50 85 LEU A CA 1
ATOM 654 C C . LEU A 1 85 ? -2.811 -9.208 4.161 1.00 92.50 85 LEU A C 1
ATOM 656 O O . LEU A 1 85 ? -2.157 -10.224 4.394 1.00 92.50 85 LEU A O 1
ATOM 660 N N . SER A 1 86 ? -4.127 -9.200 4.380 1.00 89.25 86 SER A N 1
ATOM 661 C CA . SER A 1 86 ? -4.844 -10.387 4.877 1.00 89.25 86 SER A CA 1
ATOM 662 C C . SER A 1 86 ? -4.950 -11.500 3.833 1.00 89.25 86 SER A C 1
ATOM 664 O O . SER A 1 86 ? -4.916 -12.673 4.207 1.00 89.25 86 SER A O 1
ATOM 666 N N . HIS A 1 87 ? -5.024 -11.155 2.546 1.00 86.88 87 HIS A N 1
ATOM 667 C CA . HIS A 1 87 ? -5.065 -12.102 1.427 1.00 86.88 87 HIS A CA 1
ATOM 668 C C . HIS A 1 87 ? -3.724 -12.814 1.184 1.00 86.88 87 HIS A C 1
ATOM 670 O O . HIS A 1 87 ? -3.724 -13.990 0.826 1.00 86.88 87 HIS A O 1
ATOM 676 N N . ASP A 1 88 ? -2.591 -12.169 1.474 1.00 87.00 88 ASP A N 1
ATOM 677 C CA . ASP A 1 88 ? -1.245 -12.759 1.332 1.00 87.00 88 ASP A CA 1
ATOM 678 C C . ASP A 1 88 ? -0.877 -13.739 2.469 1.00 87.00 88 ASP A C 1
ATOM 680 O O . ASP A 1 88 ? 0.073 -14.534 2.389 1.00 87.00 88 ASP A O 1
ATOM 684 N N . VAL A 1 89 ? -1.630 -13.702 3.572 1.00 87.19 89 VAL A N 1
ATOM 685 C CA . VAL A 1 89 ? -1.391 -14.506 4.778 1.00 87.19 89 VAL A CA 1
ATOM 686 C C . VAL A 1 89 ? -2.164 -15.825 4.687 1.00 87.19 89 VAL A C 1
ATOM 688 O O . VAL A 1 89 ? -3.152 -16.061 5.380 1.00 87.19 89 VAL A O 1
ATOM 691 N N . HIS A 1 90 ? -1.688 -16.731 3.828 1.00 85.00 90 HIS A N 1
ATOM 692 C CA . HIS A 1 90 ? -2.326 -18.039 3.654 1.00 85.00 90 HIS A CA 1
ATOM 693 C C . HIS A 1 90 ? -2.278 -18.884 4.953 1.00 85.00 90 HIS A C 1
ATOM 695 O O . HIS A 1 90 ? -1.182 -19.170 5.451 1.00 85.00 90 HIS A O 1
ATOM 701 N N . PRO A 1 91 ? -3.424 -19.332 5.507 1.00 74.06 91 PRO A N 1
ATOM 702 C CA . PRO A 1 91 ? -3.475 -19.971 6.825 1.00 74.06 91 PRO A CA 1
ATOM 703 C C . PRO A 1 91 ? -2.956 -21.414 6.829 1.00 74.06 91 PRO A C 1
ATOM 705 O O . PRO A 1 91 ? -2.399 -21.854 7.832 1.00 74.06 91 PRO A O 1
ATOM 708 N N . ALA A 1 92 ? -3.110 -22.135 5.713 1.00 77.31 92 ALA A N 1
ATOM 709 C CA . ALA A 1 92 ? -2.729 -23.543 5.569 1.00 77.31 92 ALA A CA 1
ATOM 710 C C . ALA A 1 92 ? -1.356 -23.747 4.895 1.00 77.31 92 ALA A C 1
ATOM 712 O O . ALA A 1 92 ? -1.049 -24.847 4.439 1.00 77.31 92 ALA A O 1
ATOM 713 N N . LYS A 1 93 ? -0.524 -22.696 4.797 1.00 82.44 93 LYS A N 1
ATOM 714 C CA . LYS A 1 93 ? 0.879 -22.859 4.377 1.00 82.44 93 LYS A CA 1
ATOM 715 C C . LYS A 1 93 ? 1.725 -23.390 5.542 1.00 82.44 93 LYS A C 1
ATOM 717 O O . LYS A 1 93 ? 1.345 -23.233 6.704 1.00 82.44 93 LYS A O 1
ATOM 722 N N . GLY A 1 94 ? 2.861 -24.014 5.222 1.00 84.50 94 GLY A N 1
ATOM 723 C CA . GLY A 1 94 ? 3.791 -24.557 6.219 1.00 84.50 94 GLY A CA 1
ATOM 724 C C . GLY A 1 94 ? 4.288 -23.507 7.223 1.00 84.50 94 GLY A C 1
ATOM 725 O O . GLY A 1 94 ? 4.245 -22.308 6.943 1.00 84.50 94 GLY A O 1
ATOM 726 N N . CYS A 1 95 ? 4.757 -23.977 8.384 1.00 87.19 95 CYS A N 1
ATOM 727 C CA . CYS A 1 95 ? 5.098 -23.144 9.538 1.00 87.19 95 CYS A CA 1
ATOM 728 C C . CYS A 1 95 ? 6.012 -21.957 9.191 1.00 87.19 95 CYS A C 1
ATOM 730 O O . CYS A 1 95 ? 7.144 -22.151 8.746 1.00 87.19 95 CYS A O 1
ATOM 732 N N . TYR A 1 96 ? 5.550 -20.734 9.464 1.00 89.00 96 TYR A N 1
ATOM 733 C CA . TYR A 1 96 ? 6.334 -19.505 9.309 1.00 89.00 96 TYR A CA 1
ATOM 734 C C . TYR A 1 96 ? 6.337 -18.649 10.586 1.00 89.00 96 TYR A C 1
ATOM 736 O O . TYR A 1 96 ? 5.473 -18.768 11.459 1.00 89.00 96 TYR A O 1
ATOM 744 N N . ILE A 1 97 ? 7.337 -17.771 10.708 1.00 87.06 97 ILE A N 1
ATOM 745 C CA . ILE A 1 97 ? 7.537 -16.923 11.892 1.00 87.06 97 ILE A CA 1
ATOM 746 C C . ILE A 1 97 ? 6.308 -16.028 12.116 1.00 87.06 97 ILE A C 1
ATOM 748 O O . ILE A 1 97 ? 5.865 -15.322 11.214 1.00 87.06 97 ILE A O 1
ATOM 752 N N . GLY A 1 98 ? 5.761 -16.055 13.334 1.00 86.00 98 GLY A N 1
ATOM 753 C CA . GLY A 1 98 ? 4.591 -15.262 13.726 1.00 86.00 98 GLY A CA 1
ATOM 754 C C . GLY A 1 98 ? 3.226 -15.874 13.380 1.00 86.00 98 GLY A C 1
ATOM 755 O O . GLY A 1 98 ? 2.212 -15.325 13.815 1.00 86.00 98 GLY A O 1
ATOM 756 N N . GLN A 1 99 ? 3.169 -17.016 12.679 1.00 89.50 99 GLN A N 1
ATOM 757 C CA . GLN A 1 99 ? 1.911 -17.657 12.267 1.00 89.50 99 GLN A CA 1
ATOM 758 C C . GLN A 1 99 ? 0.956 -17.916 13.438 1.00 89.50 99 GLN A C 1
ATOM 760 O O . GLN A 1 99 ? -0.215 -17.567 13.337 1.00 89.50 99 GLN A O 1
ATOM 765 N N . GLU A 1 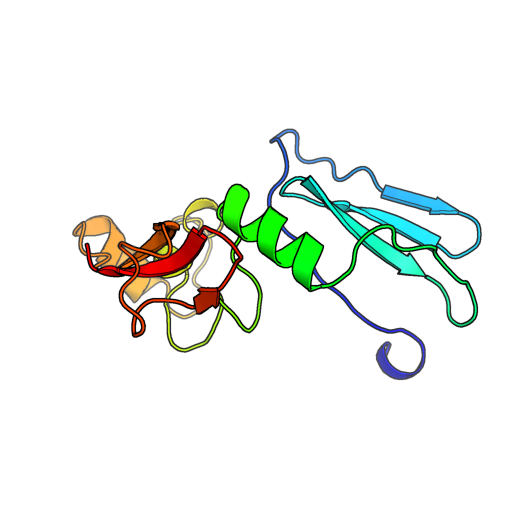100 ? 1.439 -18.450 14.568 1.00 91.25 100 GLU A N 1
ATOM 766 C CA . GLU A 1 100 ? 0.591 -18.737 15.738 1.00 91.25 100 GLU A CA 1
ATOM 767 C C . GLU A 1 100 ? -0.167 -17.489 16.222 1.00 91.25 100 GLU A C 1
ATOM 769 O O . GLU A 1 100 ? -1.368 -17.548 16.492 1.00 91.25 100 GLU A O 1
ATOM 774 N N . VAL A 1 101 ? 0.511 -16.338 16.276 1.00 90.56 101 VAL A N 1
ATOM 775 C CA . VAL A 1 101 ? -0.080 -15.065 16.711 1.00 90.56 101 VAL A CA 1
ATOM 776 C C . VAL A 1 101 ? -1.155 -14.608 15.725 1.00 90.56 101 VAL A C 1
ATOM 778 O O . VAL A 1 101 ? -2.254 -14.248 16.151 1.00 90.56 101 VAL A O 1
ATOM 781 N N . LEU A 1 102 ? -0.880 -14.677 14.419 1.00 90.56 102 LEU A N 1
ATOM 782 C CA . LEU A 1 102 ? -1.833 -14.292 13.372 1.00 90.56 102 LEU A CA 1
ATOM 783 C C . LEU A 1 102 ? -3.057 -1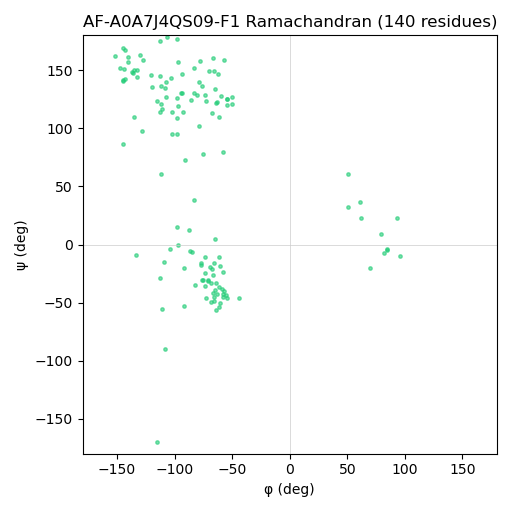5.219 13.353 1.00 90.56 102 LEU A C 1
ATOM 785 O O . LEU A 1 102 ? -4.191 -14.745 13.415 1.00 90.56 102 LEU A O 1
ATOM 789 N N . THR A 1 103 ? -2.852 -16.537 13.371 1.00 89.88 103 THR A N 1
ATOM 790 C CA . THR A 1 103 ? -3.928 -17.536 13.452 1.00 89.88 103 THR A CA 1
ATOM 791 C C . THR A 1 103 ? -4.766 -17.350 14.722 1.00 89.88 103 THR A C 1
ATOM 793 O O . THR A 1 103 ? -5.996 -17.443 14.675 1.00 89.88 103 THR A O 1
ATOM 796 N N . ARG A 1 104 ? -4.143 -17.012 15.858 1.00 91.00 104 ARG A N 1
ATOM 797 C CA . ARG A 1 104 ? -4.832 -16.703 17.123 1.00 91.00 104 ARG A CA 1
ATOM 798 C C . ARG A 1 104 ? -5.637 -15.400 17.075 1.00 91.00 104 ARG A C 1
ATOM 800 O O . ARG A 1 104 ? -6.672 -15.326 17.735 1.00 91.00 104 ARG A O 1
ATOM 807 N N . MET A 1 105 ? -5.195 -14.386 16.331 1.00 91.88 105 MET A N 1
ATOM 808 C CA . MET A 1 105 ? -5.966 -13.154 16.107 1.00 91.88 105 MET A CA 1
ATOM 809 C C . MET A 1 105 ? -7.202 -13.433 15.245 1.00 91.88 105 MET A C 1
ATOM 811 O O . MET A 1 105 ? -8.312 -13.083 15.651 1.00 91.88 105 MET A O 1
ATOM 815 N N . VAL A 1 106 ? -7.018 -14.118 14.109 1.00 89.00 106 VAL A N 1
ATOM 816 C CA . VAL A 1 106 ? -8.088 -14.454 13.150 1.00 89.00 106 VAL A CA 1
ATOM 817 C C . VAL A 1 106 ? -9.154 -15.340 13.796 1.00 89.00 106 VAL A C 1
ATOM 819 O O . VAL A 1 106 ? -10.322 -14.964 13.826 1.00 89.00 106 VAL A O 1
ATOM 822 N N . SER A 1 107 ? -8.761 -16.465 14.404 1.00 89.94 107 SER A N 1
ATOM 823 C CA . SER A 1 107 ? -9.691 -17.417 15.048 1.00 89.94 107 SER A CA 1
ATOM 824 C C . SER A 1 107 ? -10.520 -16.829 16.196 1.00 89.94 107 SER A C 1
ATOM 826 O O . SER A 1 107 ? -11.540 -17.400 16.572 1.00 89.94 107 SER A O 1
ATOM 828 N N . ARG A 1 108 ? -10.096 -15.695 16.766 1.00 91.56 108 ARG A N 1
ATOM 829 C CA . ARG A 1 108 ? -10.799 -15.000 17.856 1.00 91.56 108 ARG A CA 1
ATOM 830 C C . ARG A 1 108 ? -11.547 -13.748 17.396 1.00 91.56 108 ARG A C 1
ATOM 832 O O . ARG A 1 108 ? -12.162 -13.103 18.240 1.00 91.56 108 ARG A O 1
ATOM 839 N N . GLY A 1 109 ? -11.444 -13.359 16.122 1.00 86.38 109 GLY A N 1
ATOM 840 C CA . GLY A 1 109 ? -11.943 -12.071 15.627 1.00 86.38 109 GLY A CA 1
ATOM 841 C C . GLY A 1 109 ? -11.269 -10.855 16.282 1.00 86.38 109 GLY A C 1
ATOM 842 O O . GLY A 1 109 ? -11.856 -9.780 16.335 1.00 86.38 109 GLY A O 1
ATOM 843 N N . LYS A 1 110 ? -10.052 -11.007 16.827 1.00 88.12 110 LYS A N 1
ATOM 844 C CA . LYS A 1 110 ? -9.347 -9.971 17.608 1.00 88.12 110 LYS A CA 1
ATOM 845 C C . LYS A 1 110 ? -8.117 -9.450 16.876 1.00 88.12 110 LYS A C 1
ATOM 847 O O . LYS A 1 110 ? -6.997 -9.566 17.365 1.00 88.12 110 LYS A O 1
ATOM 852 N N . GLN A 1 111 ? -8.347 -8.873 15.699 1.00 88.00 111 GLN A N 1
ATOM 853 C CA . GLN A 1 111 ? -7.307 -8.203 14.916 1.00 88.00 111 GLN A CA 1
ATOM 854 C C . GLN A 1 111 ? -6.911 -6.844 15.523 1.00 88.00 111 GLN A C 1
ATOM 856 O O . GLN A 1 111 ? -5.745 -6.471 15.488 1.00 88.00 111 GLN A O 1
ATOM 861 N N . GLY A 1 112 ? -7.866 -6.102 16.096 1.00 91.81 112 GLY A N 1
ATOM 862 C CA . GLY A 1 112 ? -7.643 -4.864 16.859 1.00 91.81 112 GLY A CA 1
ATOM 863 C C . GLY A 1 112 ? -7.179 -3.634 16.064 1.00 91.81 112 GLY A C 1
ATOM 864 O O . GLY A 1 112 ? -7.355 -2.515 16.547 1.00 91.81 112 GLY A O 1
ATOM 865 N N . ARG A 1 113 ? -6.607 -3.801 14.862 1.00 95.00 113 ARG A N 1
ATOM 866 C CA . ARG A 1 113 ? -6.298 -2.718 13.910 1.00 95.00 113 ARG A CA 1
ATOM 867 C C . ARG A 1 113 ? -6.504 -3.126 12.449 1.00 95.00 113 ARG A C 1
ATOM 869 O O . ARG A 1 113 ? -6.313 -4.293 12.111 1.00 95.00 113 ARG A O 1
ATOM 876 N N . LYS A 1 114 ? -6.828 -2.165 11.581 1.00 96.06 114 LYS A N 1
ATOM 877 C CA . LYS A 1 114 ? -6.893 -2.327 10.114 1.00 96.06 114 LYS A CA 1
ATOM 878 C C . LYS A 1 114 ? -6.348 -1.095 9.387 1.00 96.06 114 LYS A C 1
ATOM 880 O O . LYS A 1 114 ? -6.393 0.004 9.940 1.00 96.06 114 LYS A O 1
ATOM 885 N N . LEU A 1 115 ? -5.922 -1.288 8.143 1.00 97.94 115 LEU A N 1
ATOM 886 C CA . LEU A 1 115 ? -5.637 -0.215 7.199 1.00 97.94 115 LEU A CA 1
ATOM 887 C C . LEU A 1 115 ? -6.946 0.319 6.607 1.00 97.94 115 LEU A C 1
ATOM 889 O O . LEU A 1 115 ? -7.864 -0.455 6.325 1.00 97.94 115 LEU A O 1
ATOM 893 N N . VAL A 1 116 ? -7.028 1.635 6.440 1.00 97.56 116 VAL A N 1
ATOM 894 C CA . VAL A 1 116 ? -8.126 2.345 5.775 1.00 97.56 116 VAL A CA 1
ATOM 895 C C . VAL A 1 116 ? -7.609 3.590 5.064 1.00 97.56 116 VAL A C 1
ATOM 897 O O . VAL A 1 116 ? -6.672 4.236 5.534 1.00 97.56 116 VAL A O 1
ATOM 900 N N . THR A 1 117 ? -8.304 3.975 3.999 1.00 98.00 117 THR A N 1
ATOM 901 C CA . THR A 1 117 ? -8.320 5.351 3.499 1.00 98.00 117 THR A CA 1
ATOM 902 C C . THR A 1 117 ? -9.353 6.149 4.294 1.00 98.00 117 THR A C 1
ATOM 904 O O . THR A 1 117 ? -10.487 5.702 4.462 1.00 98.00 117 THR A O 1
ATOM 907 N N . VAL A 1 118 ? -8.964 7.315 4.808 1.00 97.69 118 VAL A N 1
ATOM 908 C CA . VAL A 1 118 ? -9.811 8.231 5.597 1.00 97.69 118 VAL A CA 1
ATOM 909 C C . VAL A 1 118 ? -9.669 9.656 5.079 1.00 97.69 118 VAL A C 1
ATOM 911 O O . VAL A 1 118 ? -8.610 10.013 4.560 1.00 97.69 118 VAL A O 1
ATOM 914 N N . SER A 1 119 ? -10.712 10.477 5.210 1.00 98.00 119 SER A N 1
ATOM 915 C CA . SER A 1 119 ? -10.616 11.900 4.869 1.00 98.00 119 SER A CA 1
ATOM 916 C C . SER A 1 119 ? -9.644 12.607 5.818 1.00 98.00 119 SER A C 1
ATOM 918 O O . SER A 1 119 ? -9.503 12.234 6.986 1.00 98.00 119 SER A O 1
ATOM 920 N N . ASN A 1 120 ? -8.965 13.648 5.340 1.00 97.56 120 ASN A N 1
ATOM 921 C CA . ASN A 1 120 ? -8.020 14.416 6.156 1.00 97.56 120 ASN A CA 1
ATOM 922 C C . ASN A 1 120 ? -8.690 15.176 7.319 1.00 97.56 120 ASN A C 1
ATOM 924 O O . ASN A 1 120 ? -7.991 15.604 8.235 1.00 97.56 120 ASN A O 1
ATOM 928 N N . GLU A 1 121 ? -10.017 15.330 7.289 1.00 97.12 121 GLU A N 1
ATOM 929 C CA . GLU A 1 121 ? -10.824 15.952 8.347 1.00 97.12 121 GLU A CA 1
ATOM 930 C C . GLU A 1 121 ? -11.143 14.966 9.486 1.00 97.12 121 GLU A C 1
ATOM 932 O O . GLU A 1 121 ? -11.160 15.349 10.655 1.00 97.12 121 GLU A O 1
ATOM 937 N N . GLU A 1 122 ? -11.343 13.684 9.163 1.00 95.75 122 GLU A N 1
ATOM 938 C CA . GLU A 1 122 ? -11.642 12.612 10.127 1.00 95.75 122 GLU A CA 1
ATOM 939 C C . GLU A 1 122 ? -10.381 11.891 10.641 1.00 95.75 122 GLU A C 1
ATOM 941 O O . GLU A 1 122 ? -10.402 11.229 11.686 1.00 95.75 122 GLU A O 1
ATOM 946 N N . ALA A 1 123 ? -9.270 11.992 9.907 1.00 95.00 123 ALA A N 1
ATOM 947 C CA . ALA A 1 123 ? -8.022 11.304 10.205 1.00 95.00 123 ALA A CA 1
ATOM 948 C C . ALA A 1 123 ? -7.402 11.759 11.538 1.00 95.00 123 ALA A C 1
ATOM 950 O O . ALA A 1 123 ? -7.011 12.913 11.717 1.00 95.00 123 ALA A O 1
ATOM 951 N N . LYS A 1 124 ? -7.198 10.818 12.469 1.00 96.62 124 LYS A N 1
ATOM 952 C CA . LYS A 1 124 ? -6.418 11.088 13.687 1.00 96.62 124 LYS A CA 1
ATOM 953 C C . LYS A 1 124 ? -4.930 11.182 13.329 1.00 96.62 124 LYS A C 1
ATOM 955 O O . LYS A 1 124 ? -4.386 10.185 12.853 1.00 96.62 124 LYS A O 1
ATOM 960 N N . PRO A 1 125 ? -4.221 12.288 13.634 1.00 95.56 125 PRO A N 1
ATOM 961 C CA . PRO A 1 125 ? -2.820 12.463 13.230 1.00 95.56 125 PRO A CA 1
ATOM 962 C C . PRO A 1 125 ? -1.851 11.375 13.720 1.00 95.56 125 PRO A C 1
ATOM 964 O O . PRO A 1 125 ? -0.811 11.165 13.112 1.00 95.56 125 PRO A O 1
ATOM 967 N N . SER A 1 126 ? -2.184 10.670 14.806 1.00 95.56 126 SER A N 1
ATOM 968 C CA . SER A 1 126 ? -1.399 9.555 15.355 1.00 95.56 126 SER A CA 1
ATOM 969 C C . SER A 1 126 ? -1.676 8.189 14.706 1.00 95.56 126 SER A C 1
ATOM 971 O O . SER A 1 126 ? -0.997 7.214 15.035 1.00 95.56 126 SER A O 1
ATOM 973 N N . GLU A 1 127 ? -2.674 8.090 13.823 1.00 96.00 127 GLU A N 1
ATOM 974 C CA . GLU A 1 127 ? -3.029 6.864 13.094 1.00 96.00 127 GLU A CA 1
ATOM 975 C C . GLU A 1 127 ? -2.684 6.943 11.593 1.00 96.00 127 GLU A C 1
ATOM 977 O O . GLU A 1 127 ? -2.605 5.892 10.957 1.00 96.00 127 GLU A O 1
ATOM 982 N N . VAL A 1 128 ? -2.410 8.145 11.061 1.00 97.69 128 VAL A N 1
ATOM 983 C CA . VAL A 1 128 ? -1.960 8.389 9.676 1.00 97.69 128 VAL A CA 1
ATOM 984 C C . VAL A 1 128 ? -0.582 7.778 9.414 1.00 97.69 128 VAL A C 1
ATOM 986 O O . VAL A 1 128 ? 0.350 7.962 10.198 1.00 97.69 128 VAL A O 1
ATOM 989 N N . THR A 1 129 ? -0.449 7.082 8.283 1.00 97.69 129 THR A N 1
ATOM 990 C CA . THR A 1 129 ? 0.806 6.488 7.792 1.00 97.69 129 THR A CA 1
ATOM 991 C C . THR A 1 129 ? 1.315 7.212 6.545 1.00 97.69 129 THR A C 1
ATOM 993 O O . THR A 1 129 ? 2.415 7.754 6.579 1.00 97.69 129 THR A O 1
ATOM 996 N N . THR A 1 130 ? 0.491 7.322 5.497 1.00 98.00 130 THR A N 1
ATOM 997 C CA . THR A 1 130 ? 0.760 8.148 4.307 1.00 98.00 130 THR A CA 1
ATOM 998 C C . THR A 1 130 ? -0.283 9.262 4.229 1.00 98.00 130 THR A C 1
ATOM 1000 O O . THR A 1 130 ? -1.480 8.977 4.168 1.00 98.00 130 THR A O 1
ATOM 1003 N N . LYS A 1 131 ? 0.153 10.528 4.194 1.00 97.81 131 LYS A N 1
ATOM 1004 C CA . LYS A 1 131 ? -0.735 11.688 4.022 1.00 97.81 131 LYS A CA 1
ATOM 1005 C C . LYS A 1 131 ? -0.832 12.106 2.555 1.00 97.81 131 LYS A C 1
ATOM 1007 O O . LYS A 1 131 ? 0.204 12.318 1.931 1.00 97.81 131 LYS A O 1
ATOM 1012 N N . GLY A 1 132 ? -2.054 12.283 2.057 1.00 96.88 132 GLY A N 1
ATOM 1013 C CA . GLY A 1 132 ? -2.340 12.865 0.743 1.00 96.88 132 GLY A CA 1
ATOM 1014 C C . GLY A 1 132 ? -3.089 14.193 0.830 1.00 96.88 132 GLY A C 1
ATOM 1015 O O . GLY A 1 132 ? -3.240 14.782 1.908 1.00 96.88 132 GLY A O 1
ATOM 1016 N N . SER A 1 133 ? -3.565 14.663 -0.319 1.00 97.06 133 SER A N 1
ATOM 1017 C CA . SER A 1 133 ? -4.212 15.962 -0.525 1.00 97.06 133 SER A CA 1
ATOM 1018 C C . SER A 1 133 ? -5.530 16.109 0.244 1.00 97.06 133 SER A C 1
ATOM 1020 O O . SER A 1 133 ? -5.685 17.013 1.068 1.00 97.06 133 SER A O 1
ATOM 1022 N N . THR A 1 134 ? -6.465 15.188 0.015 1.00 97.69 134 THR A N 1
ATOM 1023 C CA . THR A 1 134 ? -7.821 15.174 0.595 1.00 97.69 134 THR A CA 1
ATOM 1024 C C . THR A 1 134 ? -8.036 14.016 1.564 1.00 97.69 134 THR A C 1
ATOM 1026 O O . THR A 1 134 ? -8.814 14.136 2.509 1.00 97.69 134 THR A O 1
ATOM 1029 N N . HIS A 1 135 ? -7.322 12.912 1.349 1.00 98.50 135 HIS A N 1
ATOM 1030 C CA . HIS A 1 135 ? -7.410 11.680 2.121 1.00 98.50 135 HIS A CA 1
ATOM 1031 C C . HIS A 1 135 ? -6.014 11.218 2.551 1.00 98.50 135 HIS A C 1
ATOM 1033 O O . HIS A 1 135 ? -4.997 11.645 2.003 1.00 98.50 135 HIS A O 1
ATOM 1039 N N . SER A 1 136 ? -5.970 10.320 3.528 1.00 98.44 136 SER A N 1
ATOM 1040 C CA . SER A 1 136 ? -4.755 9.694 4.046 1.00 98.44 136 SER A CA 1
ATOM 1041 C C . SER A 1 136 ? -4.962 8.194 4.230 1.00 98.44 136 SER A C 1
ATOM 1043 O O . SER A 1 136 ? -6.060 7.753 4.576 1.00 98.44 136 SER A O 1
ATOM 1045 N N . LEU A 1 137 ? -3.890 7.413 4.090 1.00 98.44 137 LEU A N 1
ATOM 1046 C CA . LEU A 1 137 ? -3.844 6.054 4.630 1.00 98.44 137 LEU A CA 1
ATOM 1047 C C . LEU A 1 137 ? -3.630 6.129 6.141 1.00 98.44 137 LEU A C 1
ATOM 1049 O O . LEU A 1 137 ? -2.833 6.932 6.633 1.00 98.44 137 LEU A O 1
ATOM 1053 N N . SER A 1 138 ? -4.368 5.314 6.888 1.00 98.19 138 SER A N 1
ATOM 1054 C CA . SER A 1 138 ? -4.283 5.235 8.346 1.00 98.19 138 SER A CA 1
ATOM 1055 C C . SER A 1 138 ? -4.458 3.807 8.844 1.00 98.19 138 SER A C 1
ATOM 1057 O O . SER A 1 138 ? -5.304 3.064 8.349 1.00 98.19 138 SER A O 1
ATOM 1059 N N . ILE A 1 139 ? -3.712 3.438 9.887 1.00 97.81 139 ILE A N 1
ATOM 1060 C CA . ILE A 1 139 ? -3.885 2.162 10.593 1.00 97.81 139 ILE A CA 1
ATOM 1061 C C . ILE A 1 139 ? -4.645 2.431 11.894 1.00 97.81 139 ILE A C 1
ATOM 1063 O O . ILE A 1 139 ? -4.063 2.795 12.922 1.00 97.81 139 ILE A O 1
ATOM 1067 N N . VAL A 1 140 ? -5.964 2.256 11.828 1.00 96.75 140 VAL A N 1
ATOM 1068 C CA . VAL A 1 140 ? -6.931 2.602 12.883 1.00 96.75 140 VAL A CA 1
ATOM 1069 C C . VAL A 1 140 ? -7.288 1.393 13.745 1.00 96.75 140 VAL A C 1
ATOM 1071 O O . VAL A 1 140 ? -7.154 0.248 13.309 1.00 96.75 140 VAL A O 1
ATOM 1074 N N . ARG A 1 141 ? -7.759 1.627 14.977 1.00 93.69 141 ARG A N 1
ATOM 1075 C CA . ARG A 1 141 ? -8.347 0.566 15.820 1.00 93.69 141 ARG A CA 1
ATOM 1076 C C . ARG A 1 141 ? -9.710 0.084 15.304 1.00 93.69 141 ARG A C 1
ATOM 1078 O O . ARG A 1 141 ? -10.462 0.871 14.732 1.00 93.69 141 ARG A O 1
ATOM 1085 N N . VAL A 1 142 ? -10.006 -1.195 15.558 1.00 87.31 142 VAL A N 1
ATOM 1086 C CA . VAL A 1 142 ? -11.298 -1.878 15.321 1.00 87.31 142 VAL A CA 1
ATOM 1087 C C . VAL A 1 142 ? -11.746 -2.660 16.546 1.00 87.31 142 VAL A C 1
ATOM 1089 O O . VAL A 1 142 ? -10.849 -3.111 17.296 1.00 87.31 142 VAL A O 1
#

Nearest PDB structures (foldseek):
  1yx2-assembly1_A  TM=7.339E-01  e=1.003E-01  Bacillus subtilis
  4pab-assembly2_B  TM=6.469E-01  e=2.934E-01  Rattus norvegicus
  7z5r-assembly2_B  TM=2.229E-01  e=1.948E+00  Mus musculus
  2ch5-assembly1_A  TM=1.975E-01  e=9.435E+00  Homo sapiens

Radius of gyration: 17.78 Å; Cα contacts (8 Å, |Δi|>4): 187; chains: 1; bounding box: 41×40×43 Å

Sequence (142 aa):
MDATQSNDFYVGFNHGNEYTATYSSENGITIGSSIDGYEMIVASKGTSVKADANWNDFNEWRISQCVPWPGQEITQKHHALASGLSHDVHPAKGCYIGQEVLTRMVSRGKQGRKLVTVSNEEAKPSEVTTKGSTHSLSIVRV

pLDDT: mean 81.52, std 17.8, range [32.25, 98.5]

Foldseek 3Di:
DDPVVFFDDDDAAAADPPPDQDWDADPQWIWGQGHLRRIDIGGGPPDDDDDPDDPQRVLVVCLVSLNADVVFLDDPVADCQLSVNPVVLDLPDPDDPCNVVVVVCVVVVNRQKHKHKDFPVPDDPVFFRADHDGITIGIDTD

Solvent-accessible surface area (backbone atoms only — not comparable to full-atom values): 8819 Å² total; per-residue (Å²): 137,66,68,70,84,78,45,89,88,87,89,82,58,70,54,78,90,65,99,63,69,59,64,52,76,56,98,58,34,34,39,33,48,29,23,69,76,51,70,45,75,50,59,40,91,91,56,87,78,88,75,94,67,54,76,64,59,50,46,46,50,28,34,76,70,64,57,62,41,83,78,53,46,46,41,95,91,50,56,56,56,28,35,60,43,52,84,79,58,62,85,89,57,78,94,55,94,65,45,70,61,54,53,54,20,59,80,66,75,56,64,52,36,33,52,44,60,38,45,62,86,76,50,53,82,91,32,53,56,48,84,46,93,66,37,21,27,26,54,40,80,101